Protein AF-A0A0R1TKK3-F1 (afdb_monomer)

Nearest PDB structures (foldseek):
  8wak-assembly1_U  TM=4.536E-01  e=1.941E+00  Homo sapiens
  2jaa-assembly1_A  TM=3.144E-01  e=2.370E+00  Shigella flexneri
  2jaa-assembly1_B  TM=3.017E-01  e=2.533E+00  Shigella flexneri
  7vg7-assembly1_B  TM=2.639E-01  e=4.312E+00  Homo sapiens

Foldseek 3Di:
DVVCVVDDPVRVVVVVVLCVVVQQFDWDDDPPDTDGPGGGPLVVVLCVLCVDPVLVVQLVVVLVVVPDDRPVSSSVSSVVSSVVVVVVVVVVVD

Solvent-accessible surface area (backbone atoms only — not comparable to full-atom values): 5418 Å² total; per-residue (Å²): 117,76,86,55,72,83,52,53,70,68,56,50,52,49,51,51,50,57,36,40,78,67,52,26,38,37,66,48,86,48,103,88,50,84,43,78,75,46,65,28,76,57,24,49,57,52,44,67,48,46,69,44,65,71,48,32,54,52,29,54,55,53,28,54,75,71,76,44,85,44,72,66,47,48,53,54,41,36,49,55,53,46,53,49,51,52,50,56,52,50,71,73,74,110

InterPro domains:
  IPR019650 Protein of unknown function DUF2513 [PF10711] (3-68)

Secondary structure (DSSP, 8-state):
-GGGTTS-HHHHHHHHHHHHHTT-EEEEEETTEEEEEEE-HHHHHHHHHHSSHHHHHHHHHHHHHTT---HHHHHHHHHHHHHHHHHHHHHHH-

Sequence (94 aa):
MDSLKKYSNDELVYHVNQLQMNNLLLTNEQFLNFEIEDLTPEGHALLAKIRNEQNWSKTKKIARSLGGLSILTLKVVANSVFEKFVSDFIDSNF

pLDDT: mean 89.97, std 9.95, range [51.09, 97.75]

Radius of gyration: 15.65 Å; Cα contacts (8 Å, |Δi|>4): 79; chains: 1; bounding box: 33×24×44 Å

Organism: NCBI:txid1423740

Mean predicted aligned error: 4.75 Å

Structure (mmCIF, N/CA/C/O backbone):
data_AF-A0A0R1TKK3-F1
#
_entry.id   AF-A0A0R1TKK3-F1
#
loop_
_atom_site.group_PDB
_atom_site.id
_atom_site.type_symbol
_atom_site.label_atom_id
_atom_site.label_alt_id
_atom_site.label_comp_id
_atom_site.label_asym_id
_atom_site.label_entity_id
_atom_site.label_seq_id
_atom_site.pdbx_PDB_ins_code
_atom_site.Cartn_x
_atom_site.Cartn_y
_atom_site.Cartn_z
_atom_site.occupancy
_atom_site.B_iso_or_equiv
_atom_site.auth_seq_id
_atom_site.auth_comp_id
_atom_site.auth_asym_id
_atom_site.auth_atom_id
_atom_site.pdbx_PDB_model_num
ATOM 1 N N . MET A 1 1 ? -7.366 8.550 -18.544 1.00 54.91 1 MET A N 1
ATOM 2 C CA . MET A 1 1 ? -5.933 8.470 -18.910 1.00 54.91 1 MET A CA 1
ATOM 3 C C . MET A 1 1 ? -5.134 9.717 -18.522 1.00 54.91 1 MET A C 1
ATOM 5 O O . MET A 1 1 ? -3.949 9.573 -18.258 1.00 54.91 1 MET A O 1
ATOM 9 N N . ASP A 1 2 ? -5.732 10.912 -18.404 1.00 64.06 2 ASP A N 1
ATOM 10 C CA . ASP A 1 2 ? -4.973 12.140 -18.083 1.00 64.06 2 ASP A CA 1
ATOM 11 C C . ASP A 1 2 ? -4.283 12.154 -16.708 1.00 64.06 2 ASP A C 1
ATOM 13 O O . ASP A 1 2 ? -3.247 12.792 -16.552 1.00 64.06 2 ASP A O 1
ATOM 17 N N . SER A 1 3 ? -4.786 11.402 -15.725 1.00 74.38 3 SER A N 1
ATOM 18 C CA . SER A 1 3 ? -4.189 11.308 -14.384 1.00 74.38 3 SER A CA 1
ATOM 19 C C . SER A 1 3 ? -2.829 10.601 -14.339 1.00 74.38 3 SER A C 1
ATOM 21 O O . SER A 1 3 ? -2.109 10.770 -13.356 1.00 74.38 3 SER A O 1
ATOM 23 N N . LEU A 1 4 ? -2.474 9.830 -15.376 1.00 77.56 4 LEU A N 1
ATOM 24 C CA . LEU A 1 4 ? -1.202 9.104 -15.467 1.00 77.56 4 LEU A CA 1
ATOM 25 C C . LEU A 1 4 ? -0.106 9.910 -16.174 1.00 77.56 4 LEU A C 1
ATOM 27 O O . LEU A 1 4 ? 1.067 9.638 -15.962 1.00 77.56 4 LEU A O 1
ATOM 31 N N . LYS A 1 5 ? -0.467 10.953 -16.939 1.00 85.88 5 LYS A N 1
ATOM 32 C CA . LYS A 1 5 ? 0.481 11.796 -17.697 1.00 85.88 5 LYS A CA 1
ATOM 33 C C . LYS A 1 5 ? 1.481 12.562 -16.821 1.00 85.88 5 LYS A C 1
ATOM 35 O O . LYS A 1 5 ? 2.450 13.102 -17.336 1.00 85.88 5 LYS A O 1
ATOM 40 N N . LYS A 1 6 ? 1.227 12.648 -15.512 1.00 91.81 6 LYS A N 1
ATOM 41 C CA . LYS A 1 6 ? 2.108 13.306 -14.535 1.00 91.81 6 LYS A CA 1
ATOM 42 C C . LYS A 1 6 ? 3.291 12.439 -14.085 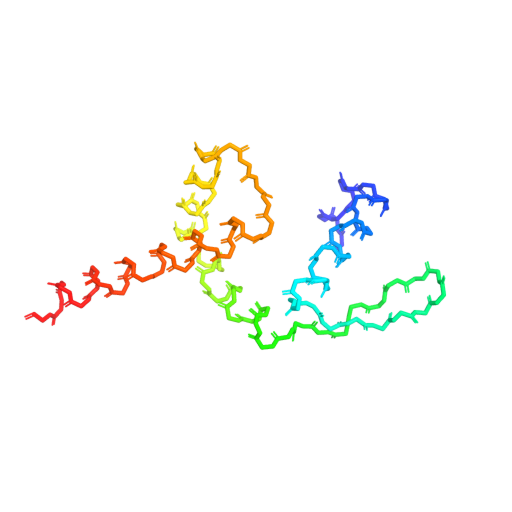1.00 91.81 6 LYS A C 1
ATOM 44 O O . LYS A 1 6 ? 4.144 12.949 -13.370 1.00 91.81 6 LYS A O 1
ATOM 49 N N . TYR A 1 7 ? 3.311 11.163 -14.461 1.00 88.06 7 TYR A N 1
ATOM 50 C CA . TYR A 1 7 ? 4.356 10.208 -14.111 1.00 88.06 7 TYR A CA 1
ATOM 51 C C . TYR A 1 7 ? 5.178 9.867 -15.353 1.00 88.06 7 TYR A C 1
ATOM 53 O O . TYR A 1 7 ? 4.627 9.771 -16.452 1.00 88.06 7 TYR A O 1
ATOM 61 N N . SER A 1 8 ? 6.490 9.689 -15.190 1.00 90.88 8 SER A N 1
ATOM 62 C CA . SER A 1 8 ? 7.325 9.177 -16.280 1.00 90.88 8 SER A CA 1
ATOM 63 C C . SER A 1 8 ? 7.015 7.700 -16.546 1.00 90.88 8 SER A C 1
ATOM 65 O O . SER A 1 8 ? 6.477 7.002 -15.685 1.00 90.88 8 SER A O 1
ATOM 67 N N . ASN A 1 9 ? 7.385 7.197 -17.728 1.00 87.44 9 ASN A N 1
ATOM 68 C CA . ASN A 1 9 ? 7.268 5.764 -18.014 1.00 87.44 9 ASN A CA 1
ATOM 69 C C . ASN A 1 9 ? 8.062 4.925 -17.003 1.00 87.44 9 ASN A C 1
ATOM 71 O O . ASN A 1 9 ? 7.538 3.933 -16.509 1.00 87.44 9 ASN A O 1
ATOM 75 N N . ASP A 1 10 ? 9.271 5.357 -16.638 1.00 89.75 10 ASP A N 1
ATOM 76 C CA . ASP A 1 10 ? 10.103 4.660 -15.651 1.00 89.75 10 ASP A CA 1
ATOM 77 C C . ASP A 1 10 ? 9.439 4.617 -14.267 1.00 89.75 10 ASP A C 1
ATOM 79 O O . ASP A 1 10 ? 9.490 3.595 -13.586 1.00 89.75 10 ASP A O 1
ATOM 83 N N . GLU A 1 11 ? 8.768 5.700 -13.858 1.00 89.69 11 GLU A N 1
ATOM 84 C CA . GLU A 1 11 ? 8.034 5.757 -12.591 1.00 89.69 11 GLU A CA 1
ATOM 85 C C . GLU A 1 11 ? 6.813 4.827 -12.605 1.00 89.69 11 GLU A C 1
ATOM 87 O O . GLU A 1 11 ? 6.572 4.098 -11.640 1.00 89.69 11 GLU A O 1
ATOM 92 N N . LEU A 1 12 ? 6.071 4.787 -13.716 1.00 89.31 12 LEU A N 1
ATOM 93 C CA . LEU A 1 12 ? 4.953 3.857 -13.889 1.00 89.31 12 LEU A CA 1
ATOM 94 C C . LEU A 1 12 ? 5.425 2.399 -13.860 1.00 89.31 12 LEU A C 1
ATOM 96 O O . LEU A 1 12 ? 4.862 1.598 -13.114 1.00 89.31 12 LEU A O 1
ATOM 100 N N . VAL A 1 13 ? 6.477 2.065 -14.612 1.00 89.00 13 VAL A N 1
ATOM 101 C CA . VAL A 1 13 ? 7.088 0.725 -14.636 1.00 89.00 13 VAL A CA 1
ATOM 102 C C . VAL A 1 13 ? 7.564 0.324 -13.244 1.00 89.00 13 VAL A C 1
ATOM 104 O O . VAL A 1 13 ? 7.263 -0.775 -12.776 1.00 89.00 13 VAL A O 1
ATOM 107 N N . TYR A 1 14 ? 8.252 1.224 -12.540 1.00 89.38 14 TYR A N 1
ATOM 108 C CA . TYR A 1 14 ? 8.672 0.996 -11.163 1.00 89.38 14 TYR A CA 1
ATOM 109 C C . TYR A 1 14 ? 7.480 0.669 -10.256 1.00 89.38 14 TYR A C 1
ATOM 111 O O . TYR A 1 14 ? 7.524 -0.311 -9.512 1.00 89.38 14 TYR A O 1
ATOM 119 N N . HIS A 1 15 ? 6.394 1.440 -10.327 1.00 89.69 15 HIS A N 1
ATOM 120 C CA . HIS A 1 15 ? 5.213 1.193 -9.504 1.00 89.69 15 HIS A CA 1
ATOM 121 C C . HIS A 1 15 ? 4.511 -0.123 -9.840 1.00 89.69 15 HIS A C 1
ATOM 123 O O . HIS A 1 15 ? 4.150 -0.848 -8.914 1.00 89.69 15 HIS A O 1
ATOM 129 N N . VAL A 1 16 ? 4.353 -0.463 -11.121 1.00 91.19 16 VAL A N 1
ATOM 130 C CA . VAL A 1 16 ? 3.767 -1.748 -11.534 1.00 91.19 16 VAL A CA 1
ATOM 131 C C . VAL A 1 16 ? 4.609 -2.909 -11.010 1.00 91.19 16 VAL A C 1
ATOM 133 O O . VAL A 1 16 ? 4.059 -3.787 -10.347 1.00 91.19 16 VAL A O 1
ATOM 136 N N . ASN A 1 17 ? 5.935 -2.852 -11.171 1.00 90.50 17 ASN A N 1
ATOM 137 C CA . ASN A 1 17 ? 6.855 -3.857 -10.632 1.00 90.50 17 ASN A CA 1
ATOM 138 C C . ASN A 1 17 ? 6.714 -4.007 -9.113 1.00 90.50 17 ASN A C 1
ATOM 140 O O . ASN A 1 17 ? 6.581 -5.117 -8.607 1.00 90.50 17 ASN A O 1
ATOM 144 N N . GLN A 1 18 ? 6.690 -2.900 -8.363 1.00 91.06 18 GLN A N 1
ATOM 145 C CA . GLN A 1 18 ? 6.519 -2.955 -6.908 1.00 91.06 18 GLN A CA 1
ATOM 146 C C . GLN A 1 18 ? 5.184 -3.597 -6.506 1.00 91.06 18 GLN A C 1
ATOM 148 O O . GLN A 1 18 ? 5.139 -4.353 -5.536 1.00 91.06 18 GLN A O 1
ATOM 153 N N . LEU A 1 19 ? 4.100 -3.320 -7.232 1.00 93.56 19 LEU A N 1
ATOM 154 C CA . LEU A 1 19 ? 2.786 -3.899 -6.958 1.00 93.56 19 LEU A CA 1
ATOM 155 C C . LEU A 1 19 ? 2.727 -5.392 -7.322 1.00 93.56 19 LEU A C 1
ATOM 157 O O . LEU A 1 19 ? 2.225 -6.182 -6.522 1.00 93.56 19 LEU A O 1
ATOM 161 N N . GLN A 1 20 ? 3.285 -5.791 -8.466 1.00 93.44 20 GLN A N 1
ATOM 162 C CA . GLN A 1 20 ? 3.394 -7.189 -8.896 1.00 93.44 20 GLN A CA 1
ATOM 163 C C . GLN A 1 20 ? 4.247 -8.008 -7.914 1.00 93.44 20 GLN A C 1
ATOM 165 O O . GLN A 1 20 ? 3.793 -9.029 -7.401 1.00 93.44 20 GLN A O 1
ATOM 170 N N . MET A 1 21 ? 5.439 -7.518 -7.550 1.00 92.44 21 MET A N 1
ATOM 171 C CA . MET A 1 21 ? 6.335 -8.169 -6.579 1.00 92.44 21 MET A CA 1
ATOM 172 C C . MET A 1 21 ? 5.713 -8.319 -5.182 1.00 92.44 21 MET A C 1
ATOM 174 O O . MET A 1 21 ? 6.154 -9.152 -4.396 1.00 92.44 21 MET A O 1
ATOM 178 N N . ASN A 1 22 ? 4.693 -7.517 -4.858 1.00 94.06 22 ASN A N 1
ATOM 179 C CA . ASN A 1 22 ? 3.952 -7.590 -3.596 1.00 94.06 22 ASN A CA 1
ATOM 180 C C . ASN A 1 22 ? 2.616 -8.336 -3.718 1.00 94.06 22 ASN A C 1
ATOM 182 O O . ASN A 1 22 ? 1.778 -8.221 -2.815 1.00 94.06 22 ASN A O 1
ATOM 186 N N . ASN A 1 23 ? 2.438 -9.087 -4.811 1.00 95.00 23 ASN A N 1
ATOM 187 C CA . ASN A 1 23 ? 1.256 -9.884 -5.119 1.00 95.00 23 ASN A CA 1
ATOM 188 C C . ASN A 1 23 ? -0.034 -9.050 -5.138 1.00 95.00 23 ASN A C 1
ATOM 190 O O . ASN A 1 23 ? -1.065 -9.513 -4.669 1.00 95.00 23 ASN A O 1
ATOM 194 N N . LEU A 1 24 ? 0.009 -7.797 -5.608 1.00 96.50 24 LEU A N 1
ATOM 195 C CA . LEU A 1 24 ? -1.163 -6.906 -5.656 1.00 96.50 24 LEU A CA 1
ATOM 196 C C . LEU A 1 24 ? -1.776 -6.788 -7.054 1.00 96.50 24 LEU A C 1
ATOM 198 O O . LEU A 1 24 ? -2.969 -6.509 -7.164 1.00 96.50 24 LEU A O 1
ATOM 202 N N . LEU A 1 25 ? -0.981 -6.999 -8.100 1.00 95.81 25 LEU A N 1
ATOM 203 C CA . LEU A 1 25 ? -1.431 -7.012 -9.490 1.00 95.81 25 LEU A CA 1
ATOM 204 C C . LEU A 1 25 ? -1.157 -8.373 -10.116 1.00 95.81 25 LEU A C 1
ATOM 206 O O . LEU A 1 25 ? -0.117 -8.977 -9.852 1.00 95.81 25 LEU A O 1
ATOM 210 N N . LEU A 1 26 ? -2.088 -8.809 -10.956 1.00 94.56 26 LEU A N 1
ATOM 211 C CA . LEU A 1 26 ? -1.865 -9.846 -11.946 1.00 94.56 26 LEU A CA 1
ATOM 212 C C . LEU A 1 26 ? -1.402 -9.162 -13.232 1.00 94.56 26 LEU A C 1
ATOM 214 O O . LEU A 1 26 ? -2.067 -8.260 -13.744 1.00 94.56 26 LEU A O 1
ATOM 218 N N . THR A 1 27 ? -0.242 -9.567 -13.724 1.00 90.38 27 THR A N 1
ATOM 219 C CA . THR A 1 27 ? 0.397 -8.957 -14.888 1.00 90.38 27 THR A CA 1
ATOM 220 C C . THR A 1 27 ? 0.853 -10.025 -15.861 1.00 90.38 27 THR A C 1
ATOM 222 O O . THR A 1 27 ? 1.339 -11.081 -15.450 1.00 90.38 27 THR A O 1
ATOM 225 N N . ASN A 1 28 ? 0.779 -9.705 -17.148 1.00 84.75 28 ASN A N 1
ATOM 226 C CA . ASN A 1 28 ? 1.435 -10.468 -18.196 1.00 84.75 28 ASN A CA 1
ATOM 227 C C . ASN A 1 28 ? 2.736 -9.767 -18.580 1.00 84.75 28 ASN A C 1
ATOM 229 O O . ASN A 1 28 ? 2.729 -8.600 -18.985 1.00 84.75 28 ASN A O 1
ATOM 233 N N . GLU A 1 29 ? 3.857 -10.467 -18.434 1.00 68.56 29 GLU A N 1
ATOM 234 C CA . GLU A 1 29 ? 5.147 -9.965 -18.890 1.00 68.56 29 GLU A CA 1
ATOM 235 C C . GLU A 1 29 ? 5.337 -10.325 -20.363 1.00 68.56 29 GLU A C 1
ATOM 237 O O . GLU A 1 29 ? 5.708 -11.446 -20.712 1.00 68.56 29 GLU A O 1
ATOM 242 N N . GLN A 1 30 ? 5.123 -9.356 -21.250 1.00 64.44 30 GLN A N 1
ATOM 243 C CA . GLN A 1 30 ? 5.557 -9.470 -22.638 1.00 64.44 30 GLN A CA 1
ATOM 244 C C . GLN A 1 30 ? 6.802 -8.6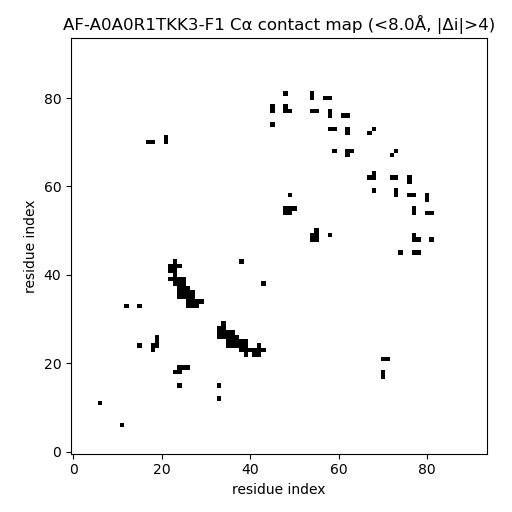17 -22.812 1.00 64.44 30 GLN A C 1
ATOM 246 O O . GLN A 1 30 ? 6.645 -7.411 -22.861 1.00 64.44 30 GLN A O 1
ATOM 251 N N . PHE A 1 31 ? 7.989 -9.234 -22.909 1.00 51.09 31 PHE A N 1
ATOM 252 C CA . PHE A 1 31 ? 9.346 -8.730 -23.246 1.00 51.09 31 PHE A CA 1
ATOM 253 C C . PHE A 1 31 ? 9.728 -7.236 -23.039 1.00 51.09 31 PHE A C 1
ATOM 255 O O . PHE A 1 31 ? 10.855 -6.974 -22.628 1.00 51.09 31 PHE A O 1
ATOM 262 N N . LEU A 1 32 ? 8.874 -6.258 -23.355 1.00 56.88 32 LEU A N 1
ATOM 263 C CA . LEU A 1 32 ? 9.083 -4.810 -23.245 1.00 56.88 32 LEU A CA 1
ATOM 264 C C . LEU A 1 32 ? 7.874 -4.010 -22.705 1.00 56.88 32 LEU A C 1
ATOM 266 O O . LEU A 1 32 ? 8.008 -2.805 -22.510 1.00 56.88 32 LEU A O 1
ATOM 270 N N . ASN A 1 33 ? 6.719 -4.637 -22.457 1.00 66.81 33 ASN A N 1
ATOM 271 C CA . ASN A 1 33 ? 5.489 -3.986 -22.002 1.00 66.81 33 ASN A CA 1
ATOM 272 C C . ASN A 1 33 ? 4.854 -4.755 -20.834 1.00 66.81 33 ASN A C 1
ATOM 274 O O . ASN A 1 33 ? 4.789 -5.983 -20.843 1.00 66.81 33 ASN A O 1
ATOM 278 N N . PHE A 1 34 ? 4.327 -4.008 -19.863 1.00 72.50 34 PHE A N 1
ATOM 279 C CA . PHE A 1 34 ? 3.463 -4.553 -18.822 1.00 72.50 34 PHE A CA 1
ATOM 280 C C . PHE A 1 34 ? 2.012 -4.443 -19.270 1.00 72.50 34 PHE A C 1
ATOM 282 O O . PHE A 1 34 ? 1.521 -3.339 -19.520 1.00 72.50 34 PHE A O 1
ATOM 289 N N . GLU A 1 35 ? 1.320 -5.573 -19.322 1.00 86.25 35 GLU A N 1
ATOM 290 C CA . GLU A 1 35 ? -0.137 -5.598 -19.358 1.00 86.25 35 GLU A CA 1
ATOM 291 C C . GLU A 1 35 ? -0.639 -5.932 -17.950 1.00 86.25 35 GLU A C 1
ATOM 293 O O . GLU A 1 35 ? -0.301 -6.976 -17.392 1.00 86.25 35 GLU A O 1
ATOM 298 N N . ILE A 1 36 ? -1.391 -5.009 -17.342 1.00 90.50 36 ILE A N 1
ATOM 299 C CA . ILE A 1 36 ? -2.070 -5.254 -16.064 1.00 90.50 36 ILE A CA 1
ATOM 300 C C . ILE A 1 36 ? -3.385 -5.953 -16.396 1.00 90.50 36 ILE A C 1
A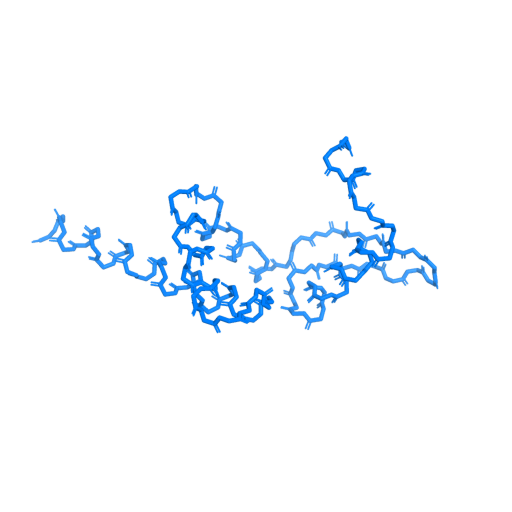TOM 302 O O . ILE A 1 36 ? -4.282 -5.320 -16.951 1.00 90.50 36 ILE A O 1
ATOM 306 N N . GLU A 1 37 ? -3.487 -7.236 -16.063 1.00 93.44 37 GLU A N 1
ATOM 307 C CA . GLU A 1 37 ? -4.676 -8.044 -16.342 1.00 93.44 37 GLU A CA 1
ATOM 308 C C . GLU A 1 37 ? -5.772 -7.772 -15.308 1.00 93.44 37 GLU A C 1
ATOM 310 O O . GLU A 1 37 ? -6.915 -7.499 -15.670 1.00 93.44 37 GLU A O 1
ATOM 315 N N . ASP A 1 38 ? -5.417 -7.814 -14.019 1.00 95.38 38 ASP A N 1
ATOM 316 C CA . ASP A 1 38 ? -6.358 -7.591 -12.918 1.00 95.38 38 ASP A CA 1
ATOM 317 C C . ASP A 1 38 ? -5.639 -7.255 -11.595 1.00 95.38 38 ASP A C 1
ATOM 319 O O . ASP A 1 38 ? -4.408 -7.266 -11.484 1.00 95.38 38 ASP A O 1
ATOM 323 N N . LEU A 1 39 ? -6.417 -6.973 -10.553 1.00 97.12 39 LEU A N 1
ATOM 324 C CA . LEU A 1 39 ? -5.978 -7.051 -9.166 1.00 97.12 39 LEU A CA 1
ATOM 325 C C . LEU A 1 39 ? -5.978 -8.512 -8.708 1.00 97.12 39 LEU A C 1
ATOM 327 O O . LEU A 1 39 ? -6.888 -9.287 -8.990 1.00 97.12 39 LEU A O 1
ATOM 331 N N . THR A 1 40 ? -4.993 -8.884 -7.900 1.00 97.75 40 THR A N 1
ATOM 332 C CA . THR A 1 40 ? -5.063 -10.155 -7.168 1.00 97.75 40 THR A 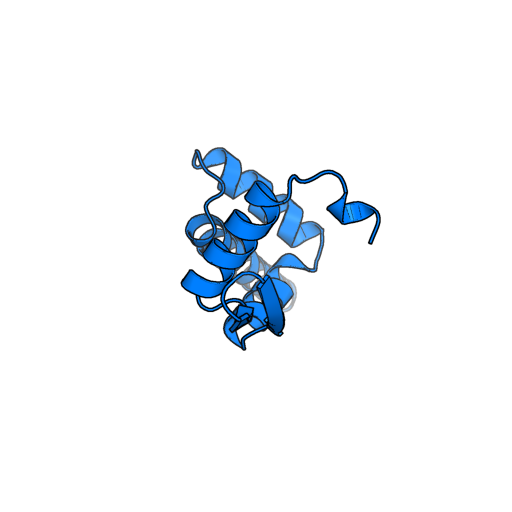CA 1
ATOM 333 C C . THR A 1 40 ? -6.111 -10.063 -6.042 1.00 97.75 40 THR A C 1
ATOM 335 O O . THR A 1 40 ? -6.530 -8.959 -5.663 1.00 97.75 40 THR A O 1
ATOM 338 N N . PRO A 1 41 ? -6.488 -11.182 -5.393 1.00 97.62 41 PRO A N 1
ATOM 339 C CA . PRO A 1 41 ? -7.294 -11.135 -4.171 1.00 97.62 41 PRO A CA 1
ATOM 340 C C . PRO A 1 41 ? -6.690 -10.243 -3.070 1.00 97.62 41 PRO A C 1
ATOM 342 O O . PRO A 1 41 ? -7.417 -9.522 -2.384 1.00 97.62 41 PRO A O 1
ATOM 345 N N . GLU A 1 42 ? -5.360 -10.227 -2.924 1.00 97.00 42 GLU A N 1
ATOM 346 C CA . GLU A 1 42 ? -4.673 -9.318 -1.997 1.00 97.00 42 GLU A CA 1
ATOM 347 C C . GLU A 1 42 ? -4.784 -7.853 -2.431 1.00 97.00 42 GLU A C 1
ATOM 349 O O . GLU A 1 42 ? -5.004 -6.975 -1.590 1.00 97.00 42 GLU A O 1
ATOM 354 N N . GLY A 1 43 ? -4.672 -7.586 -3.735 1.00 97.38 43 GLY A N 1
ATOM 355 C CA . GLY A 1 43 ? -4.888 -6.270 -4.329 1.00 97.38 43 GLY A CA 1
ATOM 356 C C . GLY A 1 43 ? -6.285 -5.737 -4.028 1.00 97.38 43 GLY A C 1
ATOM 357 O O . GLY A 1 43 ? -6.428 -4.627 -3.507 1.00 97.38 43 GLY A O 1
ATOM 358 N N . HIS A 1 44 ? -7.315 -6.556 -4.254 1.00 97.62 44 HIS A N 1
ATOM 359 C CA . HIS A 1 44 ? -8.696 -6.226 -3.901 1.00 97.62 44 HIS A CA 1
ATOM 360 C C . HIS A 1 44 ? -8.869 -5.967 -2.400 1.00 97.62 44 HIS A C 1
ATOM 362 O O . HIS A 1 44 ? -9.508 -4.984 -2.019 1.00 97.62 44 HIS A O 1
ATOM 368 N N . ALA A 1 45 ? -8.277 -6.800 -1.541 1.00 96.25 45 ALA A N 1
ATOM 369 C CA . ALA A 1 45 ? -8.377 -6.648 -0.092 1.00 96.25 45 ALA A CA 1
ATOM 370 C C . ALA A 1 45 ? -7.698 -5.367 0.420 1.00 96.25 45 ALA A C 1
ATOM 372 O O . ALA A 1 45 ? -8.217 -4.714 1.329 1.00 96.25 45 ALA A O 1
ATOM 373 N N . LEU A 1 46 ? -6.546 -4.989 -0.145 1.00 96.50 46 LEU A N 1
ATOM 374 C CA . LEU A 1 46 ? -5.894 -3.720 0.175 1.00 96.50 46 LEU A CA 1
ATOM 375 C C . LEU A 1 46 ? -6.739 -2.544 -0.317 1.00 96.50 46 LEU A C 1
ATOM 377 O O . LEU A 1 46 ? -7.021 -1.630 0.461 1.00 96.50 46 LEU A O 1
ATOM 381 N N . LEU A 1 47 ? -7.177 -2.584 -1.580 1.00 96.50 47 LEU A N 1
ATOM 382 C CA . LEU A 1 47 ? -7.986 -1.528 -2.178 1.00 96.50 47 LEU A CA 1
ATOM 383 C C . LEU A 1 47 ? -9.270 -1.295 -1.376 1.00 96.50 47 LEU A C 1
ATOM 385 O O . LEU A 1 47 ? -9.600 -0.148 -1.101 1.00 96.50 47 LEU A O 1
ATOM 389 N N . ALA A 1 48 ? -9.957 -2.346 -0.928 1.00 95.94 48 ALA A N 1
ATOM 390 C CA . ALA A 1 48 ? -11.161 -2.224 -0.104 1.00 95.94 48 ALA A CA 1
ATOM 391 C C . ALA A 1 48 ? -10.930 -1.414 1.187 1.00 95.94 48 ALA A C 1
ATOM 393 O O . ALA A 1 48 ? -11.792 -0.629 1.582 1.00 95.94 48 ALA A O 1
ATOM 394 N N . LYS A 1 49 ? -9.751 -1.537 1.810 1.00 95.50 49 LYS A N 1
ATOM 395 C CA . LYS A 1 49 ? -9.401 -0.820 3.050 1.00 95.50 49 LYS A CA 1
ATOM 396 C C . LYS A 1 49 ? -9.109 0.659 2.808 1.00 95.50 49 LYS A C 1
ATOM 398 O O . LYS A 1 49 ? -9.461 1.490 3.646 1.00 95.50 49 LYS A O 1
ATOM 403 N N . ILE A 1 50 ? -8.495 0.989 1.668 1.00 95.62 50 ILE A N 1
ATOM 404 C CA . ILE A 1 50 ? -8.032 2.350 1.342 1.00 95.62 50 ILE A CA 1
ATOM 405 C C . ILE A 1 50 ? -8.891 3.078 0.299 1.00 95.62 50 ILE A C 1
ATOM 407 O O . ILE A 1 50 ? -8.601 4.222 -0.028 1.00 95.62 50 ILE A O 1
ATOM 411 N N . ARG A 1 51 ? -9.946 2.461 -0.243 1.00 94.81 51 ARG A N 1
ATOM 412 C CA . ARG A 1 51 ? -10.849 3.119 -1.206 1.00 94.81 51 ARG A CA 1
ATOM 413 C C . ARG A 1 51 ? -11.692 4.213 -0.552 1.00 94.81 51 ARG A C 1
ATOM 415 O O . ARG A 1 51 ? -12.107 5.151 -1.224 1.00 94.81 51 ARG A O 1
ATOM 422 N N . ASN A 1 52 ? -11.951 4.092 0.750 1.00 93.19 52 ASN A N 1
ATOM 423 C CA . ASN A 1 52 ? -12.596 5.136 1.536 1.00 93.19 52 ASN A CA 1
ATOM 424 C C . ASN A 1 52 ? -11.586 6.255 1.871 1.00 93.19 52 ASN A C 1
ATOM 426 O O . ASN A 1 52 ? -10.523 5.981 2.430 1.00 93.19 52 ASN A O 1
ATOM 430 N N . GLU A 1 53 ? -11.929 7.515 1.574 1.00 93.94 53 GLU A N 1
ATOM 431 C CA . GLU A 1 53 ? -11.010 8.655 1.739 1.00 93.94 53 GLU A CA 1
ATOM 432 C C . GLU A 1 53 ? -10.602 8.902 3.200 1.00 93.94 53 GLU A C 1
ATOM 434 O O . GLU A 1 53 ? -9.459 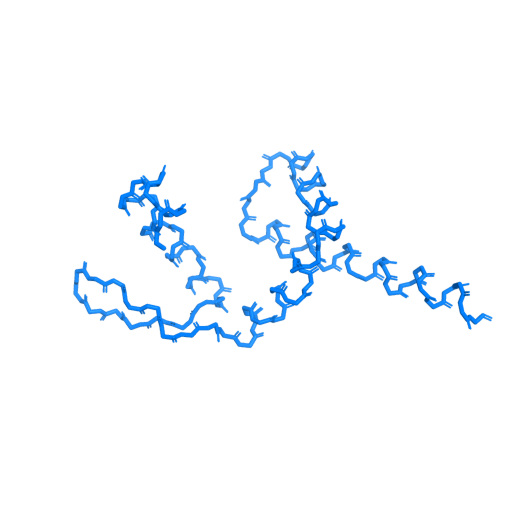9.278 3.463 1.00 93.94 53 GLU A O 1
ATOM 439 N N . GLN A 1 54 ? -11.489 8.651 4.169 1.00 93.56 54 GLN A N 1
ATOM 440 C CA . GLN A 1 54 ? -11.165 8.799 5.591 1.00 93.56 54 GLN A CA 1
ATOM 441 C C . GLN A 1 54 ? -10.057 7.819 5.996 1.00 93.56 54 GLN A C 1
ATOM 443 O O . GLN A 1 54 ? -9.060 8.224 6.606 1.00 93.56 54 GLN A O 1
ATOM 448 N N . ASN A 1 55 ? -10.197 6.551 5.600 1.00 94.12 55 ASN A N 1
ATOM 449 C CA . ASN A 1 55 ? -9.184 5.528 5.848 1.00 94.12 55 ASN A CA 1
ATOM 450 C C . ASN A 1 55 ? -7.885 5.869 5.116 1.00 94.12 55 ASN A C 1
ATOM 452 O O . ASN A 1 55 ? -6.819 5.880 5.732 1.00 94.12 55 ASN A O 1
ATOM 456 N N . TRP A 1 56 ? -7.967 6.240 3.836 1.00 95.62 56 TRP A N 1
ATOM 457 C CA . TRP A 1 56 ? -6.794 6.577 3.034 1.00 95.62 56 TRP A CA 1
ATOM 458 C C . TRP A 1 56 ? -5.996 7.754 3.595 1.00 95.62 56 TRP A C 1
ATOM 460 O O . TRP A 1 56 ? -4.767 7.695 3.700 1.00 95.62 56 TRP A O 1
ATOM 470 N N . SER A 1 57 ? -6.680 8.831 3.980 1.00 95.94 57 SER A N 1
ATOM 471 C CA . SER A 1 57 ? -6.055 10.014 4.570 1.00 95.94 57 SER A CA 1
ATOM 472 C C . SER A 1 57 ? -5.311 9.669 5.864 1.00 95.94 57 SER A C 1
ATOM 474 O O . SER A 1 57 ? -4.144 10.046 6.033 1.00 95.94 57 SER A O 1
ATOM 476 N N . LYS A 1 58 ? -5.929 8.861 6.736 1.00 96.19 58 LYS A N 1
ATOM 477 C CA . LYS A 1 58 ? -5.312 8.393 7.985 1.00 96.19 58 LYS A CA 1
ATOM 478 C C . LYS A 1 58 ? -4.117 7.473 7.720 1.00 96.19 58 LYS A C 1
ATOM 480 O O . LYS A 1 58 ? -3.059 7.683 8.316 1.00 96.19 58 LYS A O 1
ATOM 485 N N . THR A 1 59 ? -4.235 6.537 6.778 1.00 96.25 59 THR A N 1
ATOM 486 C CA . THR A 1 59 ? -3.134 5.660 6.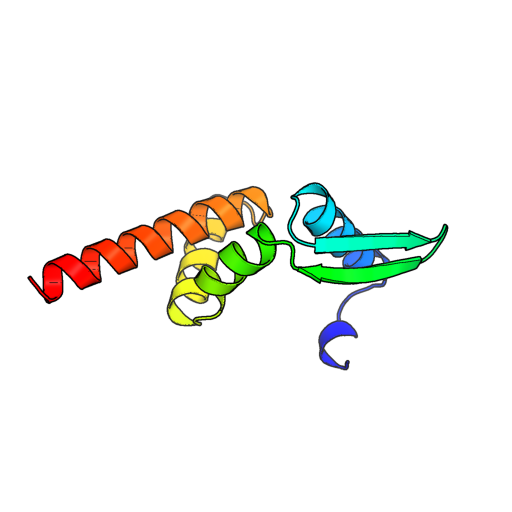354 1.00 96.25 59 THR A CA 1
ATOM 487 C C . THR A 1 59 ? -1.940 6.463 5.846 1.00 96.25 59 THR A C 1
ATOM 489 O O . THR A 1 59 ? -0.831 6.280 6.346 1.00 96.25 59 THR A O 1
ATOM 492 N N . LYS A 1 60 ? -2.149 7.413 4.922 1.00 94.81 60 LYS A N 1
ATOM 493 C CA . LYS A 1 60 ? -1.079 8.293 4.412 1.00 94.81 60 LYS A CA 1
ATOM 494 C C . LYS A 1 60 ? -0.391 9.064 5.534 1.00 94.81 60 LYS A C 1
ATOM 496 O O . LYS A 1 60 ? 0.834 9.167 5.537 1.00 94.81 60 LYS A O 1
ATOM 501 N N . LYS A 1 61 ? -1.169 9.631 6.462 1.00 95.50 61 LYS A N 1
ATOM 502 C CA . LYS A 1 61 ? -0.640 10.424 7.578 1.00 95.50 61 LYS A CA 1
ATOM 503 C C . LYS A 1 61 ? 0.290 9.587 8.457 1.00 95.50 61 LYS A C 1
ATOM 505 O O . LYS A 1 61 ? 1.406 10.020 8.732 1.00 95.50 61 LYS A O 1
ATOM 510 N N . ILE A 1 62 ? -0.146 8.390 8.848 1.00 95.44 62 ILE A N 1
ATOM 511 C CA . ILE A 1 62 ? 0.641 7.492 9.702 1.00 95.44 62 ILE A CA 1
ATOM 512 C C . ILE A 1 62 ? 1.869 6.972 8.948 1.00 95.44 62 ILE A C 1
ATOM 514 O O . ILE A 1 62 ? 2.981 7.094 9.452 1.00 95.44 62 ILE A O 1
ATOM 518 N N . ALA A 1 63 ? 1.714 6.480 7.717 1.00 94.31 63 ALA A N 1
ATOM 519 C CA . ALA A 1 63 ? 2.839 5.956 6.942 1.00 94.31 63 ALA A CA 1
ATOM 520 C C . ALA A 1 63 ? 3.937 7.013 6.719 1.00 94.31 63 ALA A C 1
ATOM 522 O O . ALA A 1 63 ? 5.119 6.725 6.885 1.00 94.31 63 ALA A O 1
ATOM 523 N N . ARG A 1 64 ? 3.559 8.270 6.441 1.00 93.25 64 ARG A N 1
ATOM 524 C CA . ARG A 1 64 ? 4.517 9.387 6.350 1.00 93.25 64 ARG A CA 1
ATOM 525 C C . ARG A 1 64 ? 5.244 9.649 7.666 1.00 93.25 64 ARG A C 1
ATOM 527 O O . ARG A 1 64 ? 6.440 9.909 7.638 1.00 93.25 64 ARG A O 1
ATOM 534 N N . SER A 1 65 ? 4.550 9.561 8.804 1.00 92.44 65 SER A N 1
ATOM 535 C CA . SER A 1 65 ? 5.182 9.745 10.120 1.00 92.44 65 SER A CA 1
ATOM 536 C C . SER A 1 65 ? 6.202 8.653 10.466 1.00 92.44 65 SER A C 1
ATOM 538 O O . SER A 1 65 ? 7.103 8.903 11.256 1.00 92.44 65 SER A O 1
ATOM 540 N N . LEU A 1 66 ? 6.104 7.479 9.833 1.00 88.94 66 LEU A N 1
ATOM 541 C CA . LEU A 1 66 ? 7.036 6.358 9.998 1.00 88.94 66 LEU A CA 1
ATOM 542 C C . LEU A 1 66 ? 8.264 6.438 9.070 1.00 88.94 66 LEU A C 1
ATOM 544 O O . LEU A 1 66 ? 9.057 5.502 9.027 1.00 88.94 66 LEU A O 1
ATOM 548 N N . GLY A 1 67 ? 8.443 7.537 8.327 1.00 79.00 67 GLY A N 1
ATOM 549 C CA . GLY A 1 67 ? 9.662 7.789 7.552 1.00 79.00 67 GLY A CA 1
ATOM 550 C C . GLY A 1 67 ? 9.709 7.165 6.154 1.00 79.00 67 GLY A C 1
ATOM 551 O O . GLY A 1 67 ? 10.745 7.244 5.501 1.00 79.00 67 GLY A O 1
ATOM 552 N N . GLY A 1 68 ? 8.612 6.593 5.642 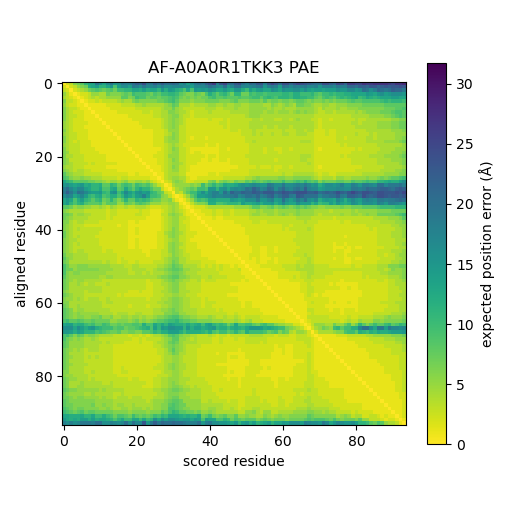1.00 71.62 68 GLY A N 1
ATOM 553 C CA . GLY A 1 68 ? 8.582 6.109 4.259 1.00 71.62 68 GLY A CA 1
ATOM 554 C C . GLY A 1 68 ? 7.240 5.546 3.791 1.00 71.62 68 GLY A C 1
ATOM 555 O O . GLY A 1 68 ? 6.504 4.918 4.547 1.00 71.62 68 GLY A O 1
ATOM 556 N N . LEU A 1 69 ? 6.939 5.747 2.504 1.00 78.06 69 LEU A N 1
ATOM 557 C CA . LEU A 1 69 ? 5.756 5.222 1.808 1.00 78.06 69 LEU A CA 1
ATOM 558 C C . LEU A 1 69 ? 6.125 3.992 0.962 1.00 78.06 69 LEU A C 1
ATOM 560 O O . LEU A 1 69 ? 5.919 3.980 -0.248 1.00 78.06 69 LEU A O 1
ATOM 564 N N . SER A 1 70 ? 6.701 2.962 1.589 1.00 88.62 70 SER A N 1
ATOM 565 C CA . SER A 1 70 ? 6.848 1.667 0.912 1.00 88.62 70 SER A CA 1
ATOM 566 C C . SER A 1 70 ? 5.488 0.970 0.807 1.00 88.62 70 SER A C 1
ATOM 568 O O . SER A 1 70 ? 4.606 1.188 1.645 1.00 88.62 70 SER A O 1
ATOM 570 N N . ILE A 1 71 ? 5.309 0.103 -0.191 1.00 91.12 71 ILE A N 1
ATOM 571 C CA . ILE A 1 71 ? 4.062 -0.659 -0.340 1.00 91.12 71 ILE A CA 1
ATOM 572 C C . ILE A 1 71 ? 3.807 -1.581 0.862 1.00 91.12 71 ILE A C 1
ATOM 574 O O . ILE A 1 71 ? 2.668 -1.711 1.306 1.00 91.12 71 ILE A O 1
ATOM 578 N N . LEU A 1 72 ? 4.869 -2.130 1.462 1.00 90.25 72 LEU A N 1
ATOM 579 C CA . LEU A 1 72 ? 4.788 -2.922 2.687 1.00 90.25 72 LEU A CA 1
ATOM 580 C C . LEU A 1 72 ? 4.282 -2.077 3.864 1.00 90.25 72 LEU A C 1
ATOM 582 O O . LEU A 1 72 ? 3.339 -2.472 4.549 1.00 90.25 72 LEU A O 1
ATOM 586 N N . THR A 1 73 ? 4.851 -0.882 4.057 1.00 92.44 73 THR A N 1
ATOM 587 C CA . THR A 1 73 ? 4.406 0.063 5.093 1.00 92.44 73 THR A CA 1
ATOM 588 C C . THR A 1 73 ? 2.940 0.439 4.885 1.00 92.44 73 THR A C 1
ATOM 590 O O . THR A 1 73 ? 2.165 0.462 5.839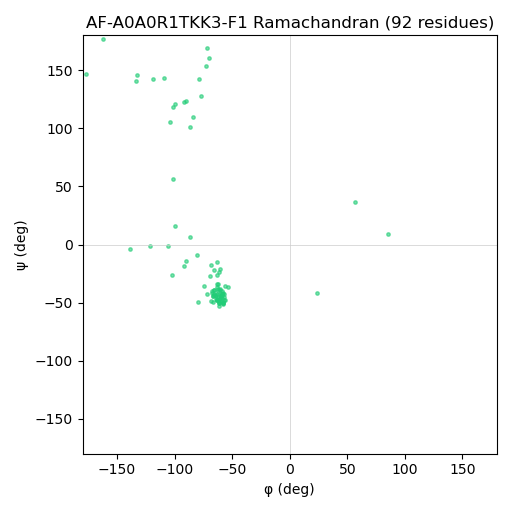 1.00 92.44 73 THR A O 1
ATOM 593 N N . LEU A 1 74 ? 2.530 0.687 3.638 1.00 93.75 74 LEU A N 1
ATOM 594 C CA . LEU A 1 74 ? 1.143 1.001 3.303 1.00 93.75 74 LEU A CA 1
ATOM 595 C C . LEU A 1 74 ? 0.193 -0.164 3.609 1.00 93.75 74 LEU A C 1
ATOM 597 O O . LEU A 1 74 ? -0.853 0.086 4.206 1.00 93.75 74 LEU A O 1
ATOM 601 N N . LYS A 1 75 ? 0.554 -1.413 3.272 1.00 94.19 75 LYS A N 1
ATOM 602 C CA . LYS A 1 75 ? -0.239 -2.616 3.605 1.00 94.19 75 LYS A CA 1
ATOM 603 C C . LYS A 1 75 ? -0.452 -2.732 5.117 1.00 94.19 75 LYS A C 1
ATOM 605 O O . LYS A 1 75 ? -1.591 -2.873 5.562 1.00 94.19 75 LYS A O 1
ATOM 610 N N . VAL A 1 76 ? 0.624 -2.623 5.900 1.00 94.50 76 VAL A N 1
ATOM 611 C CA . VAL A 1 76 ? 0.575 -2.729 7.370 1.00 94.50 76 VAL A CA 1
ATOM 612 C C . VAL A 1 76 ? -0.305 -1.633 7.965 1.00 94.50 76 VAL A C 1
ATOM 614 O O . VAL A 1 76 ? -1.255 -1.922 8.688 1.00 94.50 76 VAL A O 1
ATOM 617 N N . VAL A 1 77 ? -0.048 -0.373 7.611 1.00 96.44 77 VAL A N 1
ATOM 618 C CA . VAL A 1 77 ? -0.787 0.761 8.175 1.00 96.44 77 VAL A CA 1
ATOM 619 C C . VAL A 1 77 ? -2.258 0.742 7.749 1.00 96.44 77 VAL A C 1
ATOM 621 O O . VAL A 1 77 ? -3.127 1.058 8.559 1.00 96.44 77 VAL A O 1
ATOM 624 N N . ALA A 1 78 ? -2.568 0.372 6.503 1.00 96.69 78 ALA A N 1
ATOM 625 C CA . ALA A 1 78 ? -3.949 0.241 6.039 1.00 96.69 78 ALA A CA 1
ATOM 626 C C . ALA A 1 78 ? -4.727 -0.812 6.839 1.00 96.69 78 ALA A C 1
ATOM 628 O O . ALA A 1 78 ? -5.867 -0.552 7.223 1.00 96.69 78 ALA A O 1
ATOM 629 N N . ASN A 1 79 ? -4.107 -1.961 7.134 1.00 96.50 79 ASN A N 1
ATOM 630 C CA . ASN A 1 79 ? -4.713 -2.990 7.980 1.00 96.50 79 ASN A CA 1
ATOM 631 C C . ASN A 1 79 ? -4.987 -2.457 9.388 1.00 96.50 79 ASN A C 1
ATOM 633 O O . ASN A 1 79 ? -6.128 -2.515 9.831 1.00 96.50 79 ASN A O 1
ATOM 637 N N . SER A 1 80 ? -3.998 -1.845 10.043 1.00 96.75 80 SER A N 1
ATOM 638 C CA . SER A 1 80 ? -4.176 -1.323 11.404 1.00 96.75 80 SER A CA 1
ATOM 639 C C . SER A 1 80 ? -5.227 -0.210 11.488 1.00 96.75 80 SER A C 1
ATOM 641 O O . SER A 1 80 ? -5.983 -0.132 12.455 1.00 96.75 80 SER A O 1
ATOM 643 N N . VAL A 1 81 ? -5.311 0.662 10.475 1.00 96.81 81 VAL A N 1
ATOM 644 C CA . VAL A 1 81 ? -6.363 1.691 10.402 1.00 96.81 81 VAL A CA 1
ATOM 645 C C . VAL A 1 81 ? -7.743 1.052 10.269 1.00 96.81 81 VAL A C 1
ATOM 647 O O . VAL A 1 81 ? -8.672 1.480 10.954 1.00 96.81 81 VAL A O 1
ATOM 650 N N . PHE A 1 82 ? -7.876 0.036 9.415 1.00 96.00 82 PHE A N 1
ATOM 651 C CA . PHE A 1 82 ? -9.135 -0.674 9.211 1.00 96.00 82 PHE A CA 1
ATOM 652 C C . PHE A 1 82 ? -9.564 -1.466 10.453 1.00 96.00 82 PHE A C 1
ATOM 654 O O . PHE A 1 82 ? -10.714 -1.367 10.864 1.00 96.00 82 PHE A O 1
ATOM 661 N N . GLU A 1 83 ? -8.647 -2.185 11.100 1.00 96.19 83 GLU A N 1
ATOM 662 C CA . GLU A 1 83 ? -8.903 -2.910 12.353 1.00 96.19 83 GLU A CA 1
ATOM 663 C C . GLU A 1 83 ? -9.373 -1.966 13.461 1.00 96.19 83 GLU A C 1
ATOM 665 O O . GLU A 1 83 ? -10.348 -2.258 14.154 1.00 96.19 83 GLU A O 1
ATOM 670 N N . LYS A 1 84 ? -8.743 -0.788 13.584 1.00 96.06 84 LYS A N 1
ATOM 671 C CA . LYS A 1 84 ? -9.195 0.227 14.539 1.00 96.06 84 LYS A 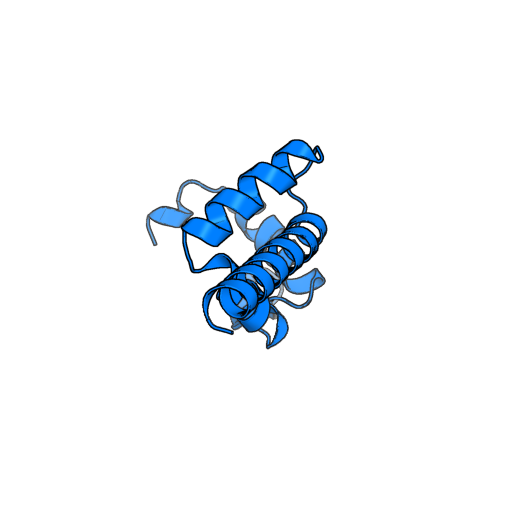CA 1
ATOM 672 C C . LYS A 1 84 ? -10.597 0.736 14.206 1.00 96.06 84 LYS A C 1
ATOM 674 O O . LYS A 1 84 ? -11.407 0.871 15.112 1.00 96.06 84 LYS A O 1
ATOM 679 N N . PHE A 1 85 ? -10.894 0.980 12.929 1.00 93.50 85 PHE A N 1
ATOM 680 C CA . PHE A 1 85 ? -12.238 1.376 12.507 1.00 93.50 85 PHE A CA 1
ATOM 681 C C . PHE A 1 85 ? -13.289 0.314 12.862 1.00 93.50 85 PHE A C 1
ATOM 683 O O . PHE A 1 85 ? -14.350 0.661 13.370 1.00 93.50 85 PHE A O 1
ATOM 690 N N . VAL A 1 86 ? -12.988 -0.970 12.644 1.00 94.50 86 VAL A N 1
ATOM 691 C CA . VAL A 1 86 ? -13.879 -2.077 13.026 1.00 94.50 86 VAL A CA 1
ATOM 692 C C . VAL A 1 86 ? -14.093 -2.117 14.539 1.00 94.50 86 VAL A C 1
ATOM 694 O O . VAL A 1 86 ? -15.236 -2.214 14.972 1.00 94.50 86 VAL A O 1
ATOM 697 N N . SER A 1 87 ? -13.028 -1.989 15.336 1.00 96.81 87 SER A N 1
ATOM 698 C CA . SER A 1 87 ? -13.128 -1.920 16.802 1.00 96.81 87 SER A CA 1
ATOM 699 C C . SER A 1 87 ? -14.013 -0.757 17.251 1.00 96.81 87 SER A C 1
ATOM 701 O O . SER A 1 87 ? -14.960 -0.976 17.992 1.00 96.81 87 SER A O 1
ATOM 703 N N . ASP A 1 88 ? -13.758 0.456 16.747 1.00 94.94 88 ASP A N 1
ATOM 704 C CA . ASP A 1 88 ? -14.530 1.655 17.104 1.00 94.94 88 ASP A CA 1
ATOM 705 C C . ASP A 1 88 ? -16.012 1.510 16.729 1.00 94.94 88 ASP A C 1
ATOM 707 O O . ASP A 1 88 ? -16.898 1.957 17.459 1.00 94.94 88 ASP A O 1
ATOM 711 N N . PHE A 1 89 ? -16.288 0.883 15.582 1.00 94.50 89 PHE A N 1
ATOM 712 C CA . PHE A 1 89 ? -17.649 0.616 15.136 1.00 94.50 89 PHE A CA 1
ATOM 713 C C . PHE A 1 89 ? -18.358 -0.385 16.052 1.00 94.50 89 PHE A C 1
ATOM 715 O O . PHE A 1 89 ? -19.507 -0.147 16.414 1.00 94.50 89 PHE A O 1
ATOM 722 N N . ILE A 1 90 ? -17.693 -1.476 16.442 1.00 97.12 90 ILE A N 1
ATOM 723 C CA . ILE A 1 90 ? -18.251 -2.463 17.375 1.00 97.12 90 ILE A CA 1
ATOM 724 C C . ILE A 1 90 ? -18.541 -1.799 18.727 1.00 97.12 90 ILE A C 1
ATOM 726 O O . ILE A 1 90 ? -19.679 -1.865 19.178 1.00 97.12 90 ILE A O 1
ATOM 730 N N . ASP A 1 91 ? -17.574 -1.078 19.302 1.00 96.50 91 ASP A N 1
ATOM 731 C CA . ASP A 1 91 ? -17.708 -0.406 20.608 1.00 96.50 91 ASP A CA 1
ATOM 732 C C . ASP A 1 91 ? -18.823 0.658 20.633 1.00 96.50 91 ASP A C 1
ATOM 734 O O . ASP A 1 91 ? -19.330 1.017 21.690 1.00 96.50 91 ASP A O 1
ATOM 738 N N . SER A 1 92 ? -19.193 1.205 19.470 1.00 95.62 92 SER A N 1
ATOM 739 C CA . SER A 1 92 ? -20.255 2.215 19.354 1.00 95.62 92 SER A CA 1
ATOM 740 C C . SER A 1 92 ? -21.652 1.621 19.131 1.00 95.62 92 SER A C 1
ATOM 742 O O . SER A 1 92 ? -22.634 2.358 19.203 1.00 95.62 92 SER A O 1
ATOM 744 N N . ASN A 1 93 ? -21.756 0.333 18.787 1.00 92.44 93 ASN A N 1
ATOM 745 C CA . ASN A 1 93 ? -23.014 -0.320 18.394 1.00 92.44 93 ASN A CA 1
ATOM 746 C C . ASN A 1 93 ? -23.386 -1.525 19.279 1.00 92.44 93 ASN A C 1
ATOM 748 O O . ASN A 1 93 ? -24.444 -2.119 19.061 1.00 92.44 93 ASN A O 1
ATOM 752 N N . PHE A 1 94 ? -22.549 -1.869 20.258 1.00 86.50 94 PHE A N 1
ATOM 753 C CA . PHE A 1 94 ? -22.771 -2.902 21.272 1.00 86.50 94 PHE A CA 1
ATOM 754 C C . PHE A 1 94 ? -22.413 -2.354 22.653 1.00 86.50 94 PHE A C 1
ATOM 756 O O . PHE A 1 94 ? -23.085 -2.768 23.625 1.00 86.50 94 PHE A O 1
#